Protein AF-A0A2K3JKD5-F1 (afdb_monomer)

Secondary structure (DSSP, 8-state):
--S----B-TT-SSBPPTTEEE-SSSS-SSS-EEEEE-S---SS---PEEEE----SS---HHHHHHHHHHHTT-

Nearest PDB structures (foldseek):
  7yfy-assembly1_A  TM=8.680E-01  e=1.927E-03  Mus musculus
  9ij0-assembly1_A  TM=9.033E-01  e=4.813E-03  Mus musculus
  9ij3-assembly1_A  TM=9.424E-01  e=7.608E-03  Mus musculus
  7ygn-assembly1_A  TM=9.017E-01  e=7.126E-03  Mus musculus
  9ij5-assembly1_A  TM=9.463E-01  e=1.901E-02  Mus musculus

Radi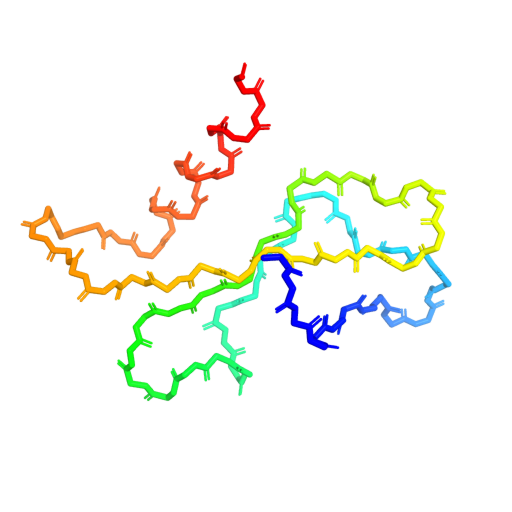us of gyration: 12.97 Å; Cα contacts (8 Å, |Δi|>4): 94; chains: 1; bounding box: 32×29×35 Å

Foldseek 3Di:
DPDDDFDDDPPDPAEDDAQDKAFDDPDDPPFGKIWGRHDGDPDDTGDTDIDGCPDDPPPDDPVRVSVVVSVVVVD

Mean predicted aligned error: 3.12 Å

Sequence (75 aa):
KNHHTKFFQPGSPDNVPPGTVVDNKICHPRNYDFYLCAHAGMIGTSRPTHYHVLLDEIGFSPDDLQELVHSLSYV

pLDDT: mean 93.96, std 4.03, range [69.81, 97.75]

Structure (mmCIF, N/CA/C/O backbone):
data_AF-A0A2K3JKD5-F1
#
_entry.id   AF-A0A2K3JKD5-F1
#
loop_
_atom_site.group_PDB
_atom_site.id
_atom_site.type_symbol
_atom_site.label_atom_id
_atom_site.label_alt_id
_atom_site.label_comp_id
_atom_site.label_asym_id
_atom_site.label_entity_id
_atom_site.label_seq_id
_atom_site.pdbx_PDB_ins_code
_atom_site.Cartn_x
_atom_site.Cartn_y
_atom_site.Cartn_z
_atom_site.occupancy
_atom_site.B_iso_or_equiv
_atom_site.auth_seq_id
_atom_site.auth_comp_id
_atom_site.auth_asym_id
_atom_site.auth_atom_id
_atom_site.pdbx_PDB_model_num
ATOM 1 N N . LYS A 1 1 ? 9.581 -1.079 7.918 1.00 69.81 1 LYS A N 1
ATOM 2 C CA . LYS A 1 1 ? 10.515 -1.034 6.754 1.00 69.81 1 LYS A CA 1
ATOM 3 C C . LYS A 1 1 ? 11.445 -2.252 6.641 1.00 69.81 1 LYS A C 1
ATOM 5 O O . LYS A 1 1 ? 11.787 -2.632 5.524 1.00 69.81 1 LYS A O 1
ATOM 10 N N . ASN A 1 2 ? 11.857 -2.889 7.743 1.00 86.69 2 ASN A N 1
ATOM 11 C CA . ASN A 1 2 ? 12.667 -4.111 7.670 1.00 86.69 2 ASN A CA 1
ATOM 12 C C . ASN A 1 2 ? 11.781 -5.352 7.496 1.00 86.69 2 ASN A C 1
ATOM 14 O O . ASN A 1 2 ? 11.344 -5.956 8.465 1.00 86.69 2 ASN A O 1
ATOM 18 N N . HIS A 1 3 ? 11.506 -5.697 6.241 1.00 93.00 3 HIS A N 1
ATOM 19 C CA . HIS A 1 3 ? 10.918 -6.969 5.808 1.00 93.00 3 HIS A CA 1
ATOM 20 C C . HIS A 1 3 ? 11.474 -7.348 4.426 1.00 93.00 3 HIS A C 1
ATOM 22 O O . HIS A 1 3 ? 12.219 -6.576 3.797 1.00 93.00 3 HIS A O 1
ATOM 28 N N . HIS A 1 4 ? 11.103 -8.541 3.958 1.00 94.19 4 HIS A N 1
ATOM 29 C CA . HIS A 1 4 ? 11.601 -9.130 2.714 1.00 94.19 4 HIS A CA 1
ATOM 30 C C . HIS A 1 4 ? 10.669 -8.941 1.509 1.00 94.19 4 HIS A C 1
ATOM 32 O O . HIS A 1 4 ? 11.121 -9.123 0.386 1.00 94.19 4 HIS A O 1
ATOM 38 N N . THR A 1 5 ? 9.432 -8.471 1.702 1.00 95.00 5 THR A N 1
ATOM 39 C CA . THR A 1 5 ? 8.499 -8.155 0.603 1.00 95.00 5 THR A CA 1
ATOM 40 C C . THR A 1 5 ? 9.070 -7.093 -0.347 1.00 95.00 5 THR A C 1
ATOM 42 O O . THR A 1 5 ? 9.700 -6.121 0.098 1.00 95.00 5 THR A O 1
ATOM 45 N N . LYS A 1 6 ? 8.878 -7.300 -1.654 1.00 94.25 6 LYS A N 1
ATOM 46 C CA . LYS A 1 6 ? 9.299 -6.434 -2.767 1.00 94.25 6 LYS A CA 1
ATOM 47 C C . LYS A 1 6 ? 8.196 -6.431 -3.827 1.00 94.25 6 LYS A C 1
ATOM 49 O O . LYS A 1 6 ? 7.564 -7.465 -4.026 1.00 94.25 6 LYS A O 1
ATOM 54 N N . PHE A 1 7 ? 7.997 -5.299 -4.499 1.00 94.88 7 PHE A N 1
ATOM 55 C CA . PHE A 1 7 ? 7.038 -5.164 -5.597 1.00 94.88 7 PHE A CA 1
ATOM 56 C C . PHE A 1 7 ? 7.746 -4.719 -6.867 1.00 94.88 7 PHE A C 1
ATOM 58 O O . PHE A 1 7 ? 8.691 -3.934 -6.806 1.00 94.88 7 PHE A O 1
ATOM 65 N N . PHE A 1 8 ? 7.256 -5.211 -8.001 1.00 95.06 8 PHE A N 1
ATOM 66 C CA . PHE A 1 8 ? 7.834 -4.981 -9.318 1.00 95.06 8 PHE A CA 1
ATOM 67 C C . PHE A 1 8 ? 6.723 -4.702 -10.324 1.00 95.06 8 PHE A C 1
ATOM 69 O O . PHE A 1 8 ? 5.624 -5.251 -10.206 1.00 95.06 8 PHE A O 1
ATOM 76 N N . GLN A 1 9 ? 7.016 -3.869 -11.318 1.00 94.50 9 GLN A N 1
ATOM 77 C CA . GLN A 1 9 ? 6.109 -3.629 -12.432 1.00 94.50 9 GLN A CA 1
ATOM 78 C C . GLN A 1 9 ? 6.252 -4.749 -13.482 1.00 94.50 9 GLN A C 1
ATOM 80 O O . GLN A 1 9 ? 7.376 -5.112 -13.834 1.00 94.50 9 GLN A O 1
ATOM 85 N N . PRO A 1 10 ? 5.155 -5.313 -14.018 1.00 94.56 10 PRO A N 1
ATOM 86 C CA . PRO A 1 10 ? 5.244 -6.309 -15.082 1.00 94.56 10 PRO A CA 1
ATOM 87 C C . PRO A 1 10 ? 5.922 -5.739 -16.334 1.00 94.56 10 PRO A C 1
ATOM 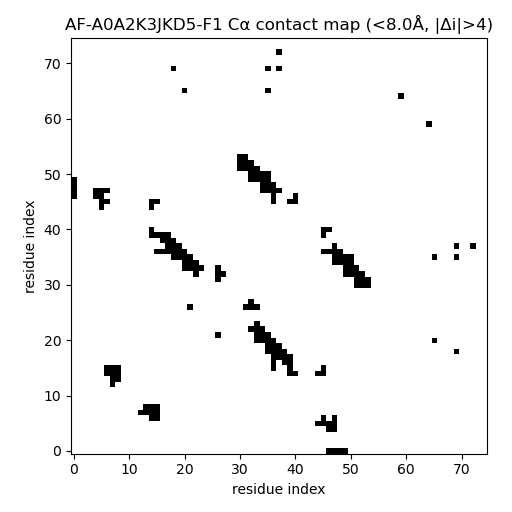89 O O . PRO A 1 10 ? 5.463 -4.750 -16.896 1.00 94.56 10 PRO A O 1
ATOM 92 N N . GLY A 1 11 ? 7.005 -6.375 -16.789 1.00 94.56 11 GLY A N 1
ATOM 93 C CA . GLY A 1 11 ? 7.696 -5.989 -18.025 1.00 94.56 11 GLY A CA 1
ATOM 94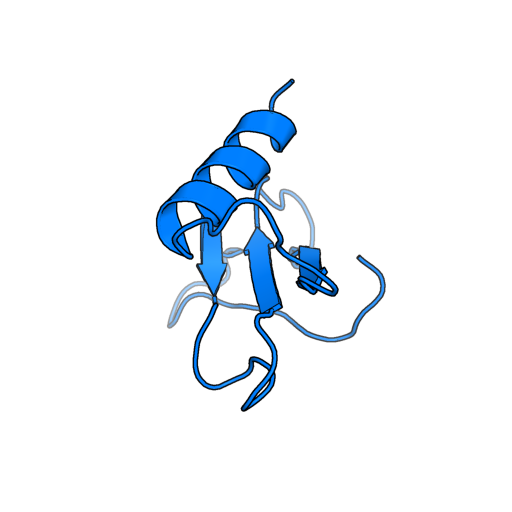 C C . GLY A 1 11 ? 8.517 -4.696 -17.947 1.00 94.56 11 GLY A C 1
ATOM 95 O O . GLY A 1 11 ? 9.025 -4.262 -18.977 1.00 94.56 11 GLY A O 1
ATOM 96 N N . SER A 1 12 ? 8.683 -4.105 -16.760 1.00 92.94 12 SER A N 1
ATOM 97 C CA . SER A 1 12 ? 9.561 -2.952 -16.546 1.00 92.94 12 SER A CA 1
ATOM 98 C C . SER A 1 12 ? 10.645 -3.277 -15.506 1.00 92.94 12 SER A C 1
ATOM 100 O O . SER A 1 12 ? 10.357 -3.950 -14.513 1.00 92.94 12 SER A O 1
ATOM 102 N N . PRO A 1 13 ? 11.897 -2.826 -15.718 1.00 91.19 13 PRO A N 1
ATOM 103 C CA . PRO A 1 13 ? 12.956 -2.925 -14.716 1.00 91.19 13 PRO A CA 1
ATOM 104 C C . PRO A 1 13 ? 12.812 -1.888 -13.590 1.00 91.19 13 PRO A C 1
ATOM 106 O O . PRO A 1 13 ? 13.563 -1.945 -12.614 1.00 91.19 13 PRO A O 1
ATOM 109 N N . ASP A 1 14 ? 11.886 -0.937 -13.722 1.00 93.50 14 ASP A N 1
ATOM 110 C CA . ASP A 1 14 ? 11.725 0.165 -12.784 1.00 93.50 14 ASP A CA 1
ATOM 111 C C . ASP A 1 14 ? 11.016 -0.268 -11.494 1.00 93.50 14 ASP A C 1
ATOM 113 O O . ASP A 1 14 ? 10.214 -1.208 -11.444 1.00 93.50 14 ASP A O 1
ATOM 117 N N . ASN A 1 15 ? 11.277 0.483 -10.424 1.00 95.38 15 ASN A N 1
ATOM 118 C CA . ASN A 1 15 ? 10.521 0.362 -9.183 1.00 95.38 15 ASN A CA 1
ATOM 119 C C . ASN A 1 15 ? 9.050 0.717 -9.395 1.00 95.38 15 ASN A C 1
ATOM 121 O O . ASN A 1 15 ? 8.707 1.499 -10.279 1.00 95.38 15 ASN A O 1
ATOM 125 N N . VAL A 1 16 ? 8.171 0.191 -8.540 1.00 95.88 16 VAL A N 1
ATOM 126 C CA . VAL A 1 16 ? 6.761 0.607 -8.537 1.00 95.88 16 VAL A CA 1
ATOM 127 C C . VAL A 1 16 ? 6.621 2.122 -8.304 1.00 95.88 16 VAL A C 1
ATOM 12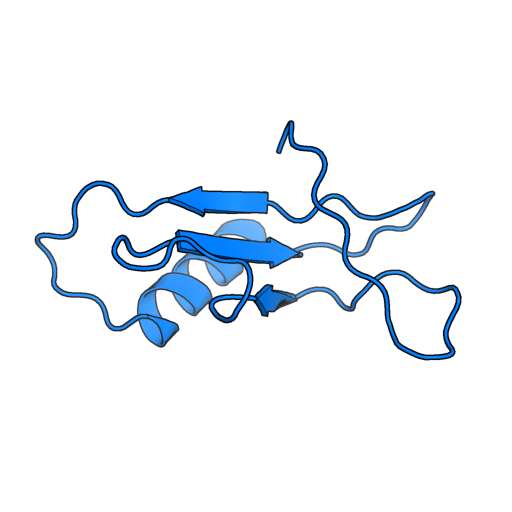9 O O . VAL A 1 16 ? 7.441 2.695 -7.574 1.00 95.88 16 VAL A O 1
ATOM 132 N N . PRO A 1 17 ? 5.606 2.781 -8.896 1.00 95.44 17 PRO A N 1
ATOM 133 C CA . PRO A 1 17 ? 5.420 4.218 -8.745 1.00 95.44 17 PRO A CA 1
ATOM 134 C C . PRO A 1 17 ? 5.215 4.638 -7.2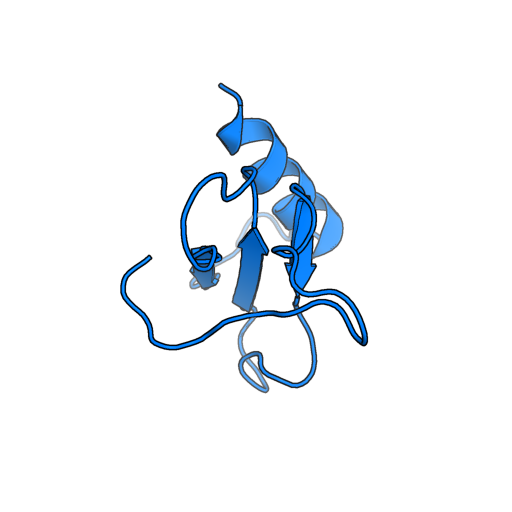78 1.00 95.44 17 PRO A C 1
ATOM 136 O O . PRO A 1 17 ? 4.643 3.873 -6.490 1.00 95.44 17 PRO A O 1
ATOM 139 N N . PRO A 1 18 ? 5.627 5.859 -6.895 1.00 95.19 18 PRO A N 1
ATOM 140 C CA . PRO A 1 18 ? 5.252 6.440 -5.611 1.00 95.19 18 PRO A CA 1
ATOM 141 C C . PRO A 1 18 ? 3.727 6.476 -5.456 1.00 95.19 18 PRO A C 1
ATOM 143 O O . PRO A 1 18 ? 3.016 6.760 -6.414 1.00 95.19 18 PRO A O 1
ATOM 146 N N . GLY A 1 19 ? 3.230 6.184 -4.257 1.00 95.88 19 GLY A N 1
ATOM 147 C CA . GLY A 1 19 ? 1.798 6.051 -3.980 1.00 95.88 19 GLY A CA 1
ATOM 148 C C . GLY A 1 19 ? 1.223 4.665 -4.279 1.00 95.88 19 GLY A C 1
ATOM 149 O O . GLY A 1 19 ? 0.040 4.451 -4.058 1.00 95.88 19 GLY A O 1
ATOM 150 N N . THR A 1 20 ? 2.028 3.694 -4.733 1.00 96.69 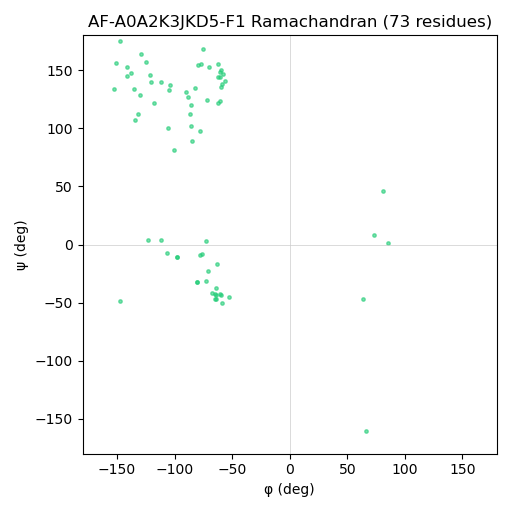20 THR A N 1
ATOM 151 C CA . THR A 1 20 ? 1.540 2.312 -4.897 1.00 96.69 20 THR A CA 1
ATOM 152 C C . THR A 1 20 ? 1.112 1.739 -3.548 1.00 96.69 20 THR A C 1
ATOM 154 O O . THR A 1 20 ? 1.944 1.632 -2.638 1.00 96.69 20 THR A O 1
ATOM 157 N N . VAL A 1 21 ? -0.151 1.320 -3.457 1.00 97.50 21 VAL A N 1
ATOM 158 C CA . VAL A 1 21 ? -0.724 0.613 -2.308 1.00 97.50 21 VAL A CA 1
ATOM 159 C C . VAL A 1 21 ? -1.053 -0.831 -2.686 1.00 97.50 21 VAL A C 1
ATOM 161 O O . VAL A 1 21 ? -1.514 -1.105 -3.793 1.00 97.50 21 VAL A O 1
ATOM 164 N N . VAL A 1 22 ? -0.781 -1.764 -1.772 1.00 96.88 22 VAL A N 1
ATOM 165 C CA . VAL A 1 22 ? -1.180 -3.173 -1.881 1.00 96.88 22 VAL A CA 1
ATOM 166 C C . VAL A 1 22 ? -1.813 -3.604 -0.566 1.00 96.88 22 VAL A C 1
ATOM 168 O O . VAL A 1 22 ? -1.121 -3.708 0.446 1.00 96.88 22 VAL A O 1
ATOM 171 N N . ASP A 1 23 ? -3.111 -3.876 -0.598 1.00 96.12 23 ASP A N 1
ATOM 172 C CA . ASP A 1 23 ? -3.946 -4.241 0.553 1.00 96.12 23 ASP A CA 1
ATOM 173 C C . ASP A 1 23 ? -4.670 -5.592 0.371 1.00 96.12 23 ASP A C 1
ATOM 175 O O . ASP A 1 23 ? -5.441 -6.026 1.223 1.00 96.12 23 ASP A O 1
ATOM 179 N N . ASN A 1 24 ? -4.401 -6.297 -0.734 1.00 91.81 24 ASN A N 1
ATOM 180 C CA . ASN A 1 24 ? -5.043 -7.564 -1.071 1.00 91.81 24 ASN A CA 1
ATOM 181 C C . ASN A 1 24 ? -4.039 -8.671 -1.431 1.00 91.81 24 ASN A C 1
ATOM 183 O O . ASN A 1 24 ? -2.871 -8.421 -1.730 1.00 91.81 24 ASN A O 1
ATOM 187 N N . LYS A 1 25 ? -4.531 -9.921 -1.419 1.00 92.94 25 LYS A N 1
ATOM 188 C CA . LYS A 1 25 ? -3.855 -11.189 -1.783 1.00 92.94 25 LYS A CA 1
ATOM 189 C C . LYS A 1 25 ? -2.656 -11.605 -0.927 1.00 92.94 25 LYS A C 1
ATOM 191 O O . LYS A 1 25 ? -2.568 -12.772 -0.563 1.00 92.94 25 LYS A O 1
ATOM 196 N N . ILE A 1 26 ? -1.731 -10.695 -0.649 1.00 93.69 26 ILE A N 1
ATOM 197 C CA . ILE A 1 26 ? -0.492 -10.953 0.100 1.00 93.69 26 ILE A CA 1
ATOM 198 C C . ILE A 1 26 ? -0.515 -10.377 1.523 1.00 93.69 26 ILE A C 1
ATOM 200 O O . ILE A 1 26 ? 0.420 -10.606 2.289 1.00 93.69 26 ILE A O 1
ATOM 204 N N . CYS A 1 27 ? -1.557 -9.611 1.843 1.00 94.50 27 CYS A N 1
ATOM 205 C CA . CYS A 1 27 ? -1.839 -9.092 3.174 1.00 94.50 27 CYS A CA 1
ATOM 206 C C . CYS A 1 27 ? -2.403 -10.191 4.085 1.00 94.50 27 CYS A C 1
ATOM 208 O O . CYS A 1 27 ? -2.756 -11.289 3.639 1.00 94.50 27 CYS A O 1
ATOM 210 N N . HIS A 1 28 ? -2.472 -9.906 5.379 1.00 91.06 28 HIS A N 1
ATOM 211 C CA . HIS A 1 28 ? -3.014 -10.814 6.370 1.00 91.06 28 HIS A CA 1
ATOM 212 C C . HIS A 1 28 ? -4.486 -11.150 6.053 1.00 91.06 28 HIS A C 1
ATOM 214 O O . HIS A 1 28 ? -5.298 -10.267 5.800 1.00 91.06 28 HIS A O 1
ATOM 220 N N . PRO A 1 29 ? -4.909 -12.424 6.136 1.00 90.88 29 PRO A N 1
ATOM 221 C CA . PRO A 1 29 ? -6.245 -12.841 5.693 1.00 90.88 29 PRO A CA 1
ATOM 222 C C . PRO A 1 29 ? -7.410 -12.393 6.599 1.00 90.88 29 PRO A C 1
ATOM 224 O O . PRO A 1 29 ? -8.537 -12.833 6.391 1.00 90.88 29 PRO A O 1
ATOM 227 N N . ARG A 1 30 ? -7.153 -11.621 7.663 1.00 89.12 30 ARG A N 1
ATOM 228 C CA . ARG A 1 30 ? -8.146 -11.329 8.721 1.00 89.12 30 ARG A CA 1
ATOM 229 C C . ARG A 1 30 ? -7.963 -9.944 9.325 1.00 89.12 30 ARG A C 1
ATOM 231 O O . ARG A 1 30 ? -8.934 -9.219 9.474 1.00 89.12 30 ARG A O 1
ATOM 238 N N . ASN A 1 31 ? -6.732 -9.617 9.701 1.00 91.62 31 ASN A N 1
ATOM 239 C CA . ASN A 1 31 ? -6.378 -8.301 10.209 1.00 91.62 31 ASN A CA 1
ATOM 240 C C . ASN A 1 31 ? -6.206 -7.333 9.045 1.00 91.62 31 ASN A C 1
ATOM 242 O O . ASN A 1 31 ? -5.879 -7.762 7.940 1.00 91.62 31 ASN A O 1
ATOM 246 N N . TYR A 1 32 ? -6.396 -6.044 9.315 1.00 94.25 32 TYR A N 1
ATOM 247 C CA . TYR A 1 32 ? -6.169 -5.022 8.312 1.00 94.25 32 TYR A CA 1
ATOM 248 C C . TYR A 1 32 ? -4.698 -4.594 8.302 1.00 94.25 32 TYR A C 1
ATOM 250 O O . TYR A 1 32 ? -4.182 -3.998 9.251 1.00 94.25 32 TYR A O 1
ATOM 258 N N . ASP A 1 33 ? -4.016 -4.919 7.213 1.00 96.81 33 ASP A N 1
ATOM 259 C CA . ASP A 1 33 ? -2.659 -4.497 6.915 1.00 96.81 33 ASP A CA 1
ATOM 260 C C . ASP A 1 33 ? -2.514 -4.174 5.426 1.00 96.81 33 ASP A C 1
ATOM 262 O O . ASP A 1 33 ? -3.218 -4.702 4.564 1.00 96.81 33 ASP A O 1
ATOM 266 N N . PHE A 1 34 ? -1.581 -3.281 5.120 1.00 97.75 34 PHE A N 1
ATOM 267 C CA . PHE A 1 34 ? -1.320 -2.856 3.753 1.00 97.75 34 PHE A CA 1
ATOM 268 C C . PHE A 1 34 ? 0.138 -2.451 3.575 1.00 97.75 34 PHE A C 1
ATOM 270 O O . PHE A 1 34 ? 0.843 -2.075 4.516 1.00 97.75 34 PHE A O 1
ATOM 277 N N . TYR A 1 35 ? 0.607 -2.515 2.338 1.00 97.75 35 TYR A N 1
ATOM 278 C CA . TYR A 1 35 ? 1.895 -1.980 1.940 1.00 97.75 35 TYR A CA 1
ATOM 279 C C . TYR A 1 35 ? 1.709 -0.668 1.190 1.00 97.75 35 TYR A C 1
ATOM 281 O O . TYR A 1 35 ? 0.881 -0.593 0.292 1.00 97.75 35 TYR A O 1
ATOM 289 N N . LEU A 1 36 ? 2.540 0.329 1.490 1.00 97.38 36 LEU A N 1
ATOM 290 C CA . LEU A 1 36 ? 2.577 1.599 0.766 1.00 97.38 36 LEU A CA 1
ATOM 291 C C . LEU A 1 36 ? 4.013 1.944 0.355 1.00 97.38 36 LEU A C 1
ATOM 293 O O . LEU A 1 36 ? 4.936 1.980 1.176 1.00 97.38 36 LEU A O 1
ATOM 297 N N . CYS A 1 37 ? 4.203 2.244 -0.928 1.00 96.44 37 CYS A N 1
ATOM 298 C CA . CYS A 1 37 ? 5.446 2.784 -1.470 1.00 96.44 37 CYS A CA 1
ATOM 299 C C . CYS A 1 37 ? 5.323 4.302 -1.664 1.00 96.44 37 CYS A C 1
ATOM 301 O O . CYS A 1 37 ? 5.069 4.764 -2.766 1.00 96.44 37 CYS A O 1
ATOM 303 N N . ALA A 1 38 ? 5.495 5.099 -0.605 1.00 94.69 38 ALA A N 1
ATOM 304 C CA . ALA A 1 38 ? 5.241 6.547 -0.663 1.00 94.69 38 ALA A CA 1
ATOM 305 C C . ALA A 1 38 ? 6.264 7.367 -1.486 1.00 94.69 38 ALA A C 1
ATOM 307 O O . ALA A 1 38 ? 5.953 8.459 -1.945 1.00 94.69 38 ALA A O 1
ATOM 308 N N . HIS A 1 39 ? 7.488 6.871 -1.690 1.00 90.88 39 HIS A N 1
ATOM 309 C CA . HIS A 1 39 ? 8.568 7.620 -2.349 1.00 90.88 39 HIS A CA 1
ATOM 310 C C . HIS A 1 39 ? 9.137 6.864 -3.550 1.00 90.88 39 HIS A C 1
ATOM 312 O O . HIS A 1 39 ? 9.063 5.635 -3.620 1.00 90.88 39 HIS A O 1
ATOM 318 N N . ALA A 1 40 ? 9.746 7.606 -4.477 1.00 90.12 40 ALA A N 1
ATOM 319 C CA . ALA A 1 40 ? 10.437 7.031 -5.623 1.00 90.12 40 ALA A CA 1
ATOM 320 C C . ALA A 1 40 ? 11.740 6.358 -5.172 1.00 90.12 40 ALA A C 1
ATOM 322 O O . ALA A 1 40 ? 12.603 6.987 -4.557 1.00 90.12 40 ALA A O 1
ATOM 323 N N . GLY A 1 41 ? 11.897 5.073 -5.492 1.00 86.81 41 GLY A N 1
ATOM 324 C CA . GLY A 1 41 ? 13.162 4.369 -5.308 1.00 86.81 41 GLY A CA 1
ATOM 325 C C . GLY A 1 41 ? 14.135 4.732 -6.426 1.00 86.81 41 GLY A C 1
ATOM 326 O O . GLY A 1 41 ? 14.049 4.155 -7.504 1.00 86.81 41 GLY A O 1
ATOM 327 N N . MET A 1 42 ? 15.046 5.679 -6.181 1.00 85.69 42 MET A N 1
ATOM 328 C CA . MET A 1 42 ? 16.026 6.121 -7.189 1.00 85.69 42 MET A CA 1
ATOM 329 C C . MET A 1 42 ? 17.140 5.101 -7.457 1.00 85.69 42 MET A C 1
ATOM 331 O O . MET A 1 42 ? 17.680 5.058 -8.557 1.00 85.69 42 MET A O 1
ATOM 335 N N . ILE A 1 43 ? 17.529 4.317 -6.448 1.00 89.62 43 ILE A N 1
ATOM 336 C CA . ILE A 1 43 ? 18.648 3.371 -6.531 1.00 89.62 43 ILE A CA 1
ATOM 337 C C . ILE A 1 43 ? 18.222 2.041 -5.913 1.00 89.62 43 ILE A C 1
ATOM 339 O O . ILE A 1 43 ? 17.680 2.007 -4.807 1.00 89.62 43 ILE A O 1
ATOM 343 N N . GLY A 1 44 ? 18.518 0.944 -6.614 1.00 90.81 44 GLY A N 1
ATOM 344 C CA . GLY A 1 44 ? 18.162 -0.407 -6.185 1.0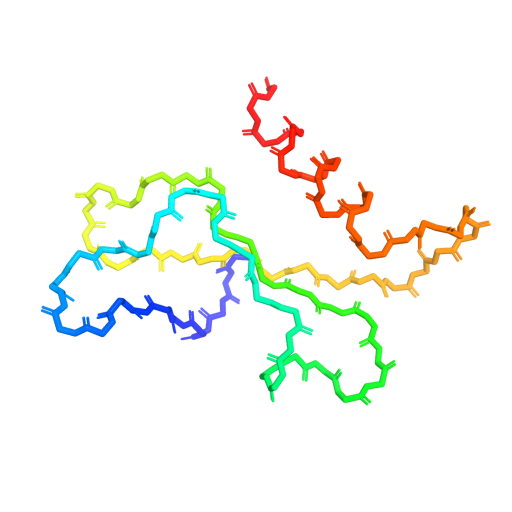0 90.81 44 GLY A CA 1
ATOM 345 C C . GLY A 1 44 ? 16.650 -0.639 -6.179 1.00 90.81 44 GLY A C 1
ATOM 346 O O . GLY A 1 44 ? 15.897 0.079 -6.831 1.00 90.81 44 GLY A O 1
ATOM 347 N N . THR A 1 45 ? 16.199 -1.655 -5.442 1.00 92.50 45 THR A N 1
ATOM 348 C CA . THR A 1 45 ? 14.768 -1.975 -5.335 1.00 92.50 45 THR A CA 1
ATOM 349 C C . THR A 1 45 ? 14.121 -1.237 -4.168 1.00 92.50 45 THR A C 1
ATOM 351 O O . THR A 1 45 ? 14.613 -1.303 -3.035 1.00 92.50 45 THR A O 1
ATOM 354 N N . SER A 1 46 ? 12.985 -0.584 -4.417 1.00 93.06 46 SER A N 1
ATOM 355 C CA . SER A 1 46 ? 12.227 0.116 -3.385 1.00 93.06 46 SER A CA 1
ATOM 356 C C . SER A 1 46 ? 11.774 -0.846 -2.281 1.00 93.06 46 SER A C 1
ATOM 358 O O . SER A 1 46 ? 11.478 -2.029 -2.492 1.00 93.06 46 SER A O 1
ATOM 360 N N . ARG A 1 47 ? 11.766 -0.343 -1.043 1.00 93.06 47 ARG A N 1
ATOM 361 C CA . ARG A 1 47 ? 11.241 -1.071 0.116 1.00 93.06 47 ARG A CA 1
ATOM 362 C C . ARG A 1 47 ? 9.901 -0.440 0.490 1.00 93.06 47 ARG A C 1
AT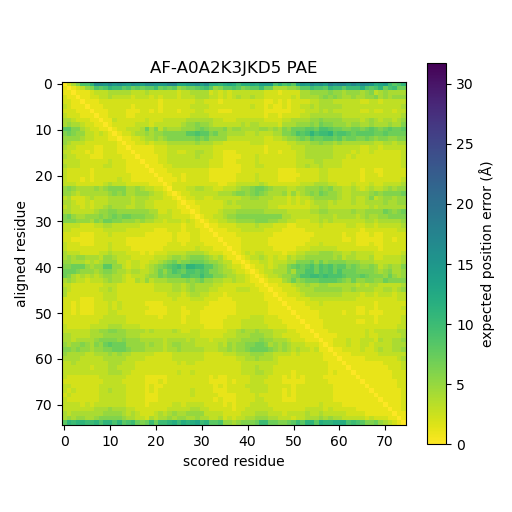OM 364 O O . ARG A 1 47 ? 9.918 0.610 1.136 1.00 93.06 47 ARG A O 1
ATOM 371 N N . PRO A 1 48 ? 8.769 -1.046 0.093 1.00 95.00 48 PRO A N 1
ATOM 372 C CA . PRO A 1 48 ? 7.457 -0.563 0.514 1.00 95.00 48 PRO A CA 1
ATOM 373 C C . PRO A 1 48 ? 7.377 -0.625 2.043 1.00 95.00 48 PRO A C 1
ATOM 375 O O . PRO A 1 48 ? 8.012 -1.483 2.651 1.00 95.00 48 PRO A O 1
ATOM 378 N N . THR A 1 49 ? 6.640 0.274 2.686 1.00 96.62 49 THR A N 1
ATOM 379 C CA . THR A 1 49 ? 6.409 0.209 4.133 1.00 96.62 49 THR A CA 1
ATOM 380 C C . THR A 1 49 ? 5.175 -0.647 4.398 1.00 96.62 49 THR A C 1
ATOM 382 O O . THR A 1 49 ? 4.128 -0.387 3.820 1.00 96.62 49 THR A O 1
ATOM 385 N N . HIS A 1 50 ? 5.300 -1.662 5.256 1.00 97.00 50 HIS A N 1
ATOM 386 C CA . HIS A 1 50 ? 4.176 -2.468 5.749 1.00 97.00 50 HIS A CA 1
ATOM 387 C C . HIS A 1 50 ? 3.537 -1.793 6.965 1.00 97.00 50 HIS A C 1
ATOM 389 O O . HIS A 1 50 ? 4.223 -1.587 7.970 1.00 97.00 50 HIS A O 1
ATOM 395 N N . TYR A 1 51 ? 2.256 -1.465 6.867 1.00 97.12 51 TYR A N 1
ATOM 396 C CA . TYR A 1 51 ? 1.434 -0.917 7.939 1.00 97.12 51 TYR A CA 1
ATOM 397 C C . TYR A 1 51 ? 0.495 -2.001 8.458 1.00 97.12 51 TYR A C 1
ATOM 399 O O . TYR A 1 51 ? -0.141 -2.690 7.667 1.00 97.12 51 TYR A O 1
ATOM 407 N N . HIS A 1 52 ? 0.420 -2.143 9.781 1.00 96.50 52 HIS A N 1
ATOM 408 C CA . HIS A 1 52 ? -0.520 -3.032 10.468 1.00 96.50 52 HIS A CA 1
ATOM 409 C C . HIS A 1 52 ? -1.434 -2.182 11.332 1.00 96.50 52 HIS A C 1
ATOM 411 O O . HIS A 1 52 ? -0.950 -1.472 12.217 1.00 96.50 52 HIS A O 1
ATOM 417 N N . VAL A 1 53 ? -2.739 -2.267 11.097 1.00 96.38 53 VAL A N 1
ATOM 418 C CA . VAL A 1 53 ? -3.733 -1.613 11.943 1.00 96.38 53 VAL A CA 1
ATOM 419 C C . VAL A 1 53 ? -4.044 -2.555 13.097 1.00 96.38 53 VAL A C 1
ATOM 421 O O . VAL A 1 53 ? -4.734 -3.559 12.940 1.00 96.38 53 VAL A O 1
ATOM 424 N N . LEU A 1 54 ? -3.462 -2.264 14.260 1.00 96.12 54 LEU A N 1
ATOM 425 C CA . LEU A 1 54 ? -3.639 -3.090 15.459 1.00 96.12 54 LEU A CA 1
ATOM 426 C C . LEU A 1 54 ? -4.958 -2.795 16.177 1.00 96.12 54 LEU A C 1
ATOM 428 O O . LEU A 1 54 ? -5.541 -3.687 16.786 1.00 96.12 54 LEU A O 1
ATOM 432 N N . LEU A 1 55 ? -5.402 -1.542 16.116 1.00 95.69 55 LEU A N 1
ATOM 433 C CA . LEU A 1 55 ? -6.634 -1.060 16.717 1.00 95.69 55 LEU A CA 1
ATOM 434 C C . LEU A 1 55 ? -7.126 0.143 15.914 1.00 95.69 55 LEU A C 1
ATOM 436 O O . LEU A 1 55 ? -6.340 1.044 15.622 1.00 95.69 55 LEU A O 1
ATOM 440 N N . ASP A 1 56 ? -8.414 0.150 15.597 1.00 95.00 56 ASP A N 1
ATOM 441 C CA . ASP A 1 56 ? -9.108 1.300 15.032 1.00 95.00 56 ASP A CA 1
ATOM 442 C C . ASP A 1 56 ? -10.445 1.487 15.757 1.00 95.00 56 ASP A C 1
ATOM 444 O O . ASP A 1 56 ? -11.372 0.697 15.594 1.00 95.00 56 ASP A O 1
ATOM 448 N N . GLU A 1 57 ? -10.514 2.519 16.596 1.00 97.25 57 GLU A N 1
ATOM 449 C CA . GLU A 1 57 ? -11.739 2.934 17.293 1.00 97.25 57 GLU A CA 1
ATOM 450 C C . GLU A 1 57 ? -12.451 4.092 16.577 1.00 97.25 57 GLU A C 1
ATOM 452 O O . GLU A 1 57 ? -13.580 4.433 16.924 1.00 97.25 57 GLU A O 1
ATOM 457 N N . ILE A 1 58 ? -11.793 4.705 15.588 1.00 95.94 58 ILE A N 1
ATOM 458 C CA . ILE A 1 58 ? -12.332 5.820 14.804 1.00 95.94 58 ILE A CA 1
ATOM 459 C C . ILE A 1 58 ? -13.274 5.273 13.726 1.00 95.94 58 ILE A C 1
ATOM 461 O O . ILE A 1 58 ? -14.282 5.906 13.412 1.00 95.94 58 ILE A O 1
ATOM 465 N N . GLY A 1 59 ? -12.981 4.076 13.212 1.00 94.38 59 GLY A N 1
ATOM 466 C CA . GLY A 1 59 ? -13.775 3.408 12.187 1.00 94.38 59 GLY A CA 1
ATOM 467 C C . GLY A 1 59 ? -13.459 3.942 10.796 1.00 94.38 59 GLY A C 1
ATOM 468 O O . GLY A 1 59 ? -14.373 4.252 10.031 1.00 94.38 59 GLY A O 1
ATOM 469 N N . PHE A 1 60 ? -12.171 4.084 10.481 1.00 95.69 60 PHE A N 1
A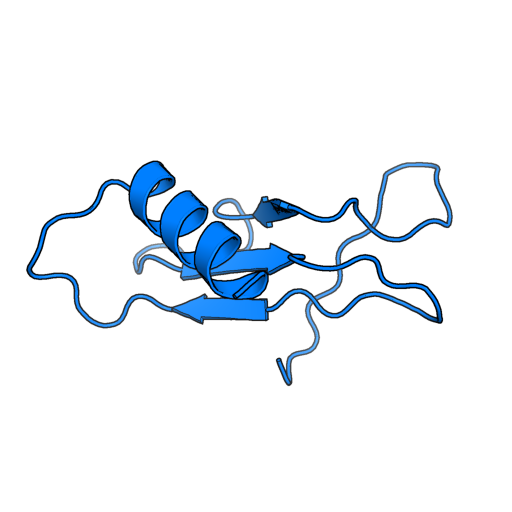TOM 470 C CA . PHE A 1 60 ? -11.729 4.513 9.162 1.00 95.69 60 PHE A CA 1
ATOM 471 C C . PHE A 1 60 ? -12.143 3.508 8.089 1.00 95.69 60 PHE A C 1
ATOM 473 O O . PHE A 1 60 ? -12.079 2.289 8.280 1.00 95.69 60 PHE A O 1
ATOM 480 N N . SER A 1 61 ? -12.495 4.022 6.909 1.00 96.38 61 SER A N 1
ATOM 481 C CA . SER A 1 61 ? -12.464 3.177 5.723 1.00 96.38 61 SER A CA 1
ATOM 482 C C . SER A 1 61 ? -11.003 2.870 5.347 1.00 96.38 61 SER A C 1
ATOM 484 O O . SER A 1 61 ? -10.103 3.664 5.652 1.00 96.38 61 SER A O 1
ATOM 486 N N . PRO A 1 62 ? -10.732 1.726 4.693 1.00 94.81 62 PRO A N 1
ATOM 487 C CA . PRO A 1 62 ? -9.391 1.406 4.222 1.00 94.81 62 PRO A CA 1
ATOM 488 C C . PRO A 1 62 ? -8.769 2.522 3.376 1.00 94.81 62 PRO A C 1
ATOM 490 O O . PRO A 1 62 ? -7.625 2.895 3.637 1.00 94.81 62 PRO A O 1
ATOM 493 N N . ASP A 1 63 ? -9.544 3.083 2.445 1.00 96.12 63 ASP A N 1
ATOM 494 C CA . ASP A 1 63 ? -9.106 4.133 1.522 1.00 96.12 63 ASP A CA 1
ATOM 495 C C . ASP A 1 63 ? -8.732 5.420 2.273 1.00 96.12 63 ASP A C 1
ATOM 497 O O . ASP A 1 63 ? -7.636 5.947 2.076 1.00 96.12 63 ASP A O 1
ATOM 501 N N . ASP A 1 64 ? -9.578 5.868 3.210 1.00 96.94 64 ASP A N 1
ATOM 502 C CA . ASP A 1 64 ? -9.327 7.089 3.991 1.00 96.94 64 ASP A CA 1
ATOM 503 C C . ASP A 1 64 ? -8.034 6.974 4.811 1.00 96.94 64 ASP A C 1
ATOM 505 O O . ASP A 1 64 ? -7.230 7.909 4.882 1.00 96.94 64 ASP A O 1
ATOM 509 N N . LEU A 1 65 ? -7.804 5.811 5.433 1.00 97.19 65 LEU A N 1
ATOM 510 C CA . LEU A 1 65 ? -6.596 5.587 6.223 1.00 97.19 65 LEU A CA 1
ATOM 511 C C . LEU A 1 65 ? -5.344 5.547 5.340 1.00 97.19 65 LEU A C 1
ATOM 513 O O . LEU A 1 65 ? -4.305 6.098 5.711 1.00 97.19 65 LEU A O 1
ATOM 517 N N . GLN A 1 66 ? -5.423 4.887 4.184 1.00 97.62 66 GLN A N 1
ATOM 518 C CA . GLN A 1 66 ? -4.311 4.793 3.239 1.00 97.62 66 GLN A CA 1
ATOM 519 C C . GLN A 1 66 ? -3.936 6.177 2.688 1.00 97.62 66 GLN A C 1
ATOM 521 O O . GLN A 1 66 ? -2.748 6.512 2.657 1.00 97.62 66 GLN A O 1
ATOM 526 N N . GLU A 1 67 ? -4.924 7.001 2.326 1.00 96.88 67 GLU A N 1
ATOM 527 C CA . GLU A 1 67 ? -4.719 8.372 1.846 1.00 96.88 67 GLU A CA 1
ATOM 528 C C . GLU A 1 67 ? -4.130 9.279 2.935 1.00 96.88 67 GLU A C 1
ATOM 530 O O . GLU A 1 67 ? -3.179 10.026 2.680 1.00 96.88 67 GLU A O 1
ATOM 535 N N . LEU A 1 68 ? -4.622 9.170 4.174 1.00 96.62 68 LEU A N 1
ATOM 536 C CA . LEU A 1 68 ? -4.072 9.898 5.318 1.00 96.62 68 LEU A CA 1
ATOM 537 C C . LEU A 1 68 ? -2.591 9.561 5.531 1.00 96.62 68 LEU A C 1
ATOM 539 O O . LEU A 1 68 ? -1.748 10.454 5.634 1.00 96.62 68 LEU A O 1
ATOM 543 N N . VAL A 1 69 ? -2.255 8.269 5.580 1.00 96.56 69 VAL A N 1
ATOM 544 C CA . VAL A 1 69 ? -0.877 7.799 5.790 1.00 96.56 69 VAL A CA 1
ATOM 545 C C . VAL A 1 69 ? 0.039 8.212 4.634 1.00 96.56 69 VAL A C 1
ATOM 547 O O . VAL A 1 69 ? 1.203 8.568 4.855 1.00 96.56 69 VAL A O 1
ATOM 550 N N . HIS A 1 70 ? -0.469 8.197 3.401 1.00 96.75 70 HIS A N 1
ATOM 551 C CA . HIS A 1 70 ? 0.262 8.679 2.232 1.00 96.75 70 HIS A CA 1
ATOM 552 C C . HIS A 1 70 ? 0.536 10.180 2.322 1.00 96.75 70 HIS A C 1
ATOM 554 O O . HIS A 1 70 ? 1.689 10.586 2.189 1.00 96.75 70 HIS A O 1
ATOM 560 N N . SER A 1 71 ? -0.472 10.980 2.666 1.00 96.12 71 SER A N 1
ATOM 561 C CA . SER A 1 71 ? -0.350 12.431 2.843 1.00 96.12 71 SER A CA 1
ATOM 562 C C . SER A 1 71 ? 0.664 12.805 3.926 1.00 96.12 71 SER A C 1
ATOM 564 O O . SER A 1 71 ? 1.527 13.654 3.704 1.00 96.12 71 SER A O 1
ATOM 566 N N . LEU A 1 72 ? 0.639 12.110 5.069 1.00 95.56 72 LEU A N 1
ATOM 567 C CA . LEU A 1 72 ? 1.600 12.302 6.164 1.00 95.56 72 LEU A CA 1
ATOM 568 C C . LEU A 1 72 ? 3.047 11.968 5.778 1.00 95.56 72 LEU A C 1
ATOM 570 O O . LEU A 1 72 ? 3.970 12.374 6.474 1.00 95.56 72 LEU A O 1
ATOM 574 N N . SER A 1 73 ? 3.268 11.236 4.684 1.00 92.81 73 SER A N 1
ATOM 575 C CA . SER A 1 73 ? 4.617 10.897 4.217 1.00 92.81 73 SER A CA 1
ATOM 576 C C . SER A 1 73 ? 5.319 12.046 3.477 1.00 92.81 73 SER A C 1
ATOM 578 O O . SER A 1 73 ? 6.505 11.913 3.170 1.00 92.81 73 SER A O 1
ATOM 580 N N . TYR A 1 74 ? 4.609 13.140 3.175 1.00 90.50 74 TYR A N 1
ATOM 581 C CA . TYR A 1 74 ? 5.140 14.331 2.493 1.00 90.50 74 TYR A CA 1
ATOM 582 C C . TYR A 1 74 ? 5.212 15.576 3.382 1.00 90.50 74 TYR A C 1
ATOM 584 O O . TYR A 1 74 ? 5.562 16.651 2.892 1.00 90.50 74 TYR A O 1
ATOM 592 N N . VAL A 1 75 ? 4.868 15.430 4.661 1.00 85.06 75 VAL A N 1
ATOM 593 C CA . VAL A 1 75 ? 5.016 16.460 5.696 1.00 85.06 75 VAL A CA 1
ATOM 594 C C . VAL A 1 75 ? 6.362 16.272 6.386 1.00 85.06 75 VAL A C 1
ATOM 596 O O . VAL A 1 75 ? 7.053 17.292 6.594 1.00 85.06 75 VAL A O 1
#

InterPro domains:
  IPR003165 Piwi domain [PF02171] (1-75)
  IPR003165 Piwi domain [PS50822] (1-75)
  IPR012337 Ribonuclease H-like superfamily [SSF53098] (1-74)
  IPR036397 Ribonuclease H superfamily [G3DSA:3.30.420.10] (1-75)

Organism: Trifolium pratense (NCBI:txid57577)

Solvent-accessible surface area (backbone atoms only — not comparable to full-atom values): 4880 Å² total; per-residue (Å²): 100,95,72,86,74,73,71,72,40,89,97,48,96,52,53,52,60,53,66,44,70,49,63,64,97,82,40,59,97,78,61,58,34,36,34,39,24,70,58,74,44,89,69,76,78,45,69,44,36,70,47,74,61,87,76,76,91,86,69,73,52,72,65,58,49,52,53,51,57,50,56,63,74,77,111